Protein AF-A0A4S8KK61-F1 (afdb_monomer_lite)

Sequence (162 aa):
MPPGENPAPSATSTSASAAVPVPTEPWTPELDTALTEYLDQVKEETDCESNKFKAKVFTACGKVLVSKGFPDLKNKLLRERWQKICKNRAAEEATARADWSAQAEAFLIEALVAAKGKALWSDNNFKSKAYTDAAKFLKSKGHRCTSKQAKARWVRVSLLLI

Structure (mmCIF, N/CA/C/O backbone):
data_AF-A0A4S8KK61-F1
#
_entry.id   AF-A0A4S8KK61-F1
#
loop_
_atom_site.group_PDB
_atom_site.id
_atom_site.type_symbol
_atom_site.label_atom_id
_atom_site.label_alt_id
_atom_site.label_comp_id
_atom_site.label_asym_id
_atom_site.label_entity_id
_atom_site.label_seq_id
_atom_site.pdbx_PDB_ins_code
_atom_site.Cartn_x
_atom_site.Cartn_y
_atom_site.Cartn_z
_atom_site.occupancy
_atom_site.B_iso_or_equiv
_atom_site.auth_seq_id
_atom_site.auth_comp_id
_atom_site.auth_asym_id
_atom_site.auth_atom_id
_atom_site.pdbx_PDB_model_num
ATOM 1 N N . MET A 1 1 ? -40.581 -59.151 57.051 1.00 42.19 1 MET A N 1
ATOM 2 C CA . MET A 1 1 ? -39.420 -58.527 57.714 1.00 42.19 1 MET A CA 1
ATOM 3 C C . MET A 1 1 ? -38.637 -57.732 56.672 1.00 42.19 1 MET A C 1
ATOM 5 O O . MET A 1 1 ? -38.270 -58.332 55.669 1.00 42.19 1 MET A O 1
ATOM 9 N N . PRO A 1 2 ? -38.472 -56.409 56.849 1.00 50.44 2 PRO A N 1
ATOM 10 C CA . PRO A 1 2 ? -37.435 -55.579 56.210 1.00 50.44 2 PRO A CA 1
ATOM 11 C C . PRO A 1 2 ? -36.133 -55.661 57.055 1.00 50.44 2 PRO A C 1
ATOM 13 O O . PRO A 1 2 ? -36.118 -56.448 58.004 1.00 50.44 2 PRO A O 1
ATOM 16 N N . PRO A 1 3 ? -35.126 -54.777 56.899 1.00 54.66 3 PRO A N 1
ATOM 17 C CA . PRO A 1 3 ? -34.408 -54.295 55.714 1.00 54.66 3 PRO A CA 1
ATOM 18 C C . PRO A 1 3 ? -32.903 -54.680 55.773 1.00 54.66 3 PRO A C 1
ATOM 20 O O . PRO A 1 3 ? -32.398 -55.118 56.803 1.00 54.66 3 PRO A O 1
ATOM 23 N N . GLY A 1 4 ? -32.168 -54.477 54.678 1.00 44.97 4 GLY A N 1
ATOM 24 C CA . GLY A 1 4 ? -30.700 -54.484 54.662 1.00 44.97 4 GLY A CA 1
ATOM 25 C C . GLY A 1 4 ? -30.191 -53.256 53.912 1.00 44.97 4 GLY A C 1
ATOM 26 O O . GLY A 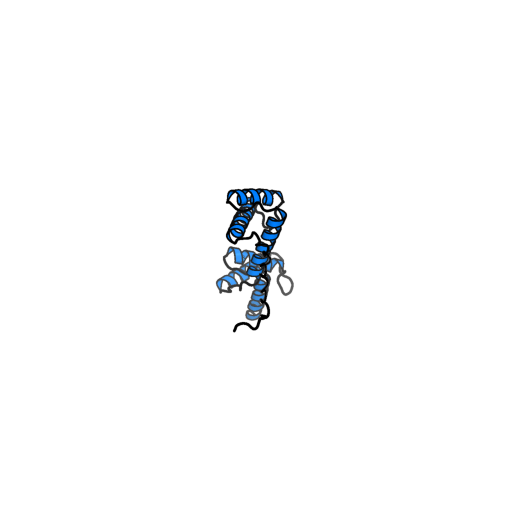1 4 ? -30.333 -53.172 52.696 1.00 44.97 4 GLY A O 1
ATOM 27 N N . GLU A 1 5 ? -29.685 -52.288 54.671 1.00 42.16 5 GLU A N 1
ATOM 28 C CA . GLU A 1 5 ? -29.137 -50.988 54.269 1.00 42.16 5 GLU A CA 1
ATOM 29 C C . GLU A 1 5 ? -27.860 -51.068 53.399 1.00 42.16 5 GLU A C 1
ATOM 31 O O . GLU A 1 5 ? -26.952 -51.812 53.745 1.00 42.16 5 GLU A O 1
ATOM 36 N N . ASN A 1 6 ? -27.828 -50.244 52.329 1.00 47.62 6 ASN A N 1
ATOM 37 C CA . ASN A 1 6 ? -26.791 -49.289 51.840 1.00 47.62 6 ASN A CA 1
ATOM 38 C C . ASN A 1 6 ? -25.274 -49.657 51.781 1.00 47.62 6 ASN A C 1
ATOM 40 O O . ASN A 1 6 ? -24.835 -50.538 52.508 1.00 47.62 6 ASN A O 1
ATOM 44 N N . PRO A 1 7 ? -24.408 -48.932 51.010 1.00 53.31 7 PRO A N 1
ATOM 45 C CA . PRO A 1 7 ? -24.622 -47.654 50.303 1.00 53.31 7 PRO A CA 1
ATOM 46 C C . PRO A 1 7 ? -24.130 -47.579 48.830 1.00 53.31 7 PRO A C 1
ATOM 48 O O . PRO A 1 7 ? -23.445 -48.448 48.297 1.00 53.31 7 PRO A O 1
ATOM 51 N N . ALA A 1 8 ? -24.486 -46.457 48.198 1.00 59.06 8 ALA A N 1
ATOM 52 C CA . ALA A 1 8 ? -24.070 -45.972 46.881 1.00 59.06 8 ALA A CA 1
ATOM 53 C C . ALA A 1 8 ? -22.550 -45.766 46.705 1.00 59.06 8 ALA A C 1
ATOM 55 O O . ALA A 1 8 ? -21.857 -45.456 47.674 1.00 59.06 8 ALA A O 1
ATOM 56 N N . PRO A 1 9 ? -22.064 -45.713 45.451 1.00 49.84 9 PRO A N 1
ATOM 57 C CA . PRO A 1 9 ? -20.932 -44.872 45.104 1.00 49.84 9 PRO A CA 1
ATOM 58 C C . PRO A 1 9 ? -21.377 -43.656 44.280 1.00 49.84 9 PRO A C 1
ATOM 60 O O . PRO A 1 9 ? -21.744 -43.741 43.112 1.00 49.84 9 PRO A O 1
ATOM 63 N N . SER A 1 10 ? -21.316 -42.519 44.967 1.00 46.44 10 SER A N 1
ATOM 64 C CA . SER A 1 10 ? -20.641 -41.292 44.548 1.00 46.44 10 SER A CA 1
ATOM 65 C C . SER A 1 10 ? -20.916 -40.733 43.152 1.00 46.44 10 SER A C 1
ATOM 67 O O . SER A 1 10 ? -20.356 -41.146 42.138 1.00 46.44 10 SER A O 1
ATOM 69 N N . ALA A 1 11 ? -21.687 -39.644 43.183 1.00 46.66 11 ALA A N 1
ATOM 70 C CA . ALA A 1 11 ? -21.711 -38.583 42.195 1.00 46.66 11 ALA A CA 1
ATOM 71 C C . ALA A 1 11 ? -20.303 -38.271 41.662 1.00 46.66 11 ALA A C 1
ATOM 73 O O . ALA A 1 11 ? -19.425 -37.810 42.393 1.00 46.66 11 ALA A O 1
ATOM 74 N N . THR A 1 12 ? -20.106 -38.479 40.362 1.00 41.47 12 THR A N 1
ATOM 75 C CA . THR A 1 12 ? -19.014 -37.824 39.649 1.00 41.47 12 THR A CA 1
ATOM 76 C C . THR A 1 12 ? -19.455 -36.387 39.418 1.00 41.47 12 THR A C 1
ATOM 78 O O . THR A 1 12 ? -20.231 -36.094 38.512 1.00 41.47 12 THR A O 1
ATOM 81 N N . SER A 1 13 ? -18.993 -35.494 40.289 1.00 46.59 13 SER A N 1
ATOM 82 C CA . SER A 1 13 ? -19.021 -34.056 40.063 1.00 46.59 13 SER A CA 1
ATOM 83 C C . SER A 1 13 ? -18.178 -33.752 38.826 1.00 46.59 13 SER A C 1
ATOM 85 O O . SER A 1 13 ? -16.969 -33.541 38.919 1.00 46.59 13 SER A O 1
ATOM 87 N N . THR A 1 14 ? -18.798 -33.744 37.645 1.00 42.59 14 THR A N 1
ATOM 88 C CA . THR A 1 14 ? -18.208 -33.088 36.480 1.00 42.59 14 THR A CA 1
ATOM 89 C C . THR A 1 14 ? -18.219 -31.600 36.775 1.00 42.59 14 THR A C 1
ATOM 91 O O . THR A 1 14 ? -19.234 -30.916 36.658 1.00 42.59 14 THR A O 1
ATOM 94 N N . SER A 1 15 ? -17.064 -31.145 37.251 1.00 43.19 15 SER A N 1
ATOM 95 C CA . SER A 1 15 ? -16.716 -29.753 37.454 1.00 43.19 15 SER A CA 1
ATOM 96 C C . SER A 1 15 ? -17.167 -28.946 36.240 1.00 43.19 15 SER A C 1
ATOM 98 O O . SER A 1 15 ? -16.755 -29.227 35.111 1.00 43.19 15 SER A O 1
ATOM 100 N N . ALA A 1 16 ? -18.048 -27.975 36.476 1.00 47.31 16 ALA A N 1
ATOM 101 C CA . ALA A 1 16 ? -18.378 -26.955 35.505 1.00 47.31 16 ALA A CA 1
ATOM 102 C C . ALA A 1 16 ? -17.061 -26.286 35.108 1.00 47.31 16 ALA A C 1
ATOM 104 O O . ALA A 1 16 ? -16.476 -25.526 35.879 1.00 47.31 16 ALA A O 1
ATOM 105 N N . SER A 1 17 ? -16.567 -26.622 33.916 1.00 44.22 17 SER A N 1
ATOM 106 C CA . SER A 1 17 ? -15.479 -25.897 33.289 1.00 44.22 17 SER A CA 1
ATOM 107 C C . SER A 1 17 ? -16.017 -24.498 33.043 1.00 44.22 17 SER A C 1
ATOM 109 O O . SER A 1 17 ? -16.706 -24.259 32.052 1.00 44.22 17 SER A O 1
ATOM 111 N N . ALA A 1 18 ? -15.763 -23.594 33.989 1.00 44.94 18 ALA A N 1
ATOM 112 C CA . ALA A 1 18 ? -15.895 -22.173 33.771 1.00 44.94 18 ALA A CA 1
ATOM 113 C C . ALA A 1 18 ? -15.087 -21.889 32.509 1.00 44.94 18 ALA A C 1
ATOM 115 O O . ALA A 1 18 ? -13.857 -21.968 32.517 1.00 44.94 18 ALA A O 1
ATOM 116 N N . ALA A 1 19 ? -15.791 -21.677 31.397 1.00 47.91 19 ALA A N 1
ATOM 117 C CA . ALA A 1 19 ? -15.189 -21.145 30.200 1.00 47.91 19 ALA A CA 1
ATOM 118 C C . ALA A 1 19 ? -14.487 -19.873 30.660 1.00 47.91 19 ALA A C 1
ATOM 120 O O . ALA A 1 19 ? -15.139 -18.918 31.086 1.00 47.91 19 ALA A O 1
ATOM 121 N N . VAL A 1 20 ? -13.155 -19.914 30.678 1.00 47.47 20 VAL A N 1
ATOM 122 C CA . VAL A 1 20 ? -12.338 -18.721 30.833 1.00 47.47 20 VAL A CA 1
ATOM 123 C C . VAL A 1 20 ? -12.938 -17.720 29.852 1.00 47.47 20 VAL A C 1
ATOM 125 O O . VAL A 1 20 ? -13.032 -18.066 28.669 1.00 47.47 20 VAL A O 1
ATOM 128 N N . PRO A 1 21 ? -13.416 -16.543 30.291 1.00 46.41 21 PRO A N 1
ATOM 129 C CA . PRO A 1 21 ? -13.813 -15.528 29.343 1.00 46.41 21 PRO A CA 1
ATOM 130 C C . PRO A 1 21 ? -12.542 -15.193 28.574 1.00 46.41 21 PRO A C 1
ATOM 132 O O . PRO A 1 21 ? -11.640 -14.529 29.085 1.00 46.41 21 PRO A O 1
ATOM 135 N N . VAL A 1 22 ? -12.436 -15.736 27.359 1.00 47.81 22 VAL A N 1
ATOM 136 C CA . VAL A 1 22 ? -11.520 -15.225 26.350 1.00 47.81 22 VAL A CA 1
ATOM 137 C C . VAL A 1 22 ? -11.762 -13.722 26.377 1.00 47.81 22 VAL A C 1
ATOM 139 O O . VAL A 1 22 ? -12.926 -13.326 26.278 1.00 47.81 22 VAL A O 1
ATOM 142 N N . PRO A 1 23 ? -10.741 -12.878 26.596 1.00 45.41 23 PRO A N 1
ATOM 143 C CA . PRO A 1 23 ? -10.920 -11.449 26.462 1.00 45.41 23 PRO A CA 1
ATOM 144 C C . PRO A 1 23 ? -11.387 -11.242 25.029 1.00 45.41 23 PRO A C 1
ATOM 146 O O . PRO A 1 23 ? -10.595 -11.380 24.097 1.00 45.41 23 PRO A O 1
ATOM 149 N N . THR A 1 24 ? -12.691 -11.043 24.849 1.00 55.25 24 THR A N 1
ATOM 150 C CA . THR A 1 24 ? -13.291 -10.773 23.555 1.00 55.25 24 THR A CA 1
ATOM 151 C C . THR A 1 24 ? -12.651 -9.473 23.122 1.00 55.25 24 THR A C 1
ATOM 153 O O . THR A 1 24 ? -12.971 -8.409 23.652 1.00 55.25 24 THR A O 1
ATOM 156 N N . GLU A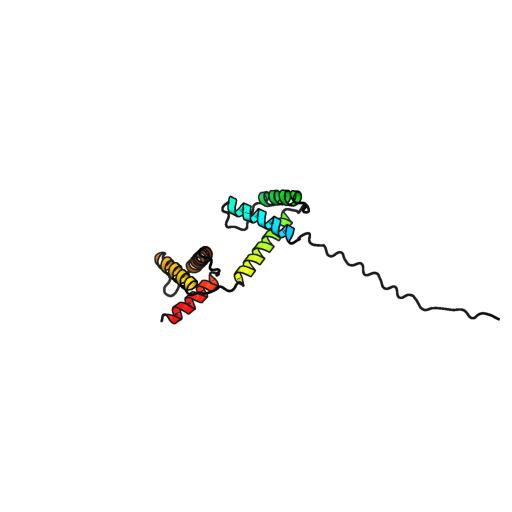 1 25 ? -11.629 -9.572 22.271 1.00 65.56 25 GLU A N 1
ATOM 157 C CA . GLU A 1 25 ? -10.984 -8.409 21.692 1.00 65.56 25 GLU A CA 1
ATOM 158 C C . GLU A 1 25 ? -12.115 -7.515 21.157 1.00 65.56 25 GLU A C 1
ATOM 160 O O . GLU A 1 25 ? -12.938 -8.007 20.384 1.00 65.56 25 GLU A O 1
ATOM 165 N N . PRO A 1 26 ? -12.202 -6.227 21.544 1.00 74.44 26 PRO A N 1
ATOM 166 C CA . PRO A 1 26 ? -13.310 -5.344 21.155 1.00 74.44 26 PRO A CA 1
ATOM 167 C C . PRO A 1 26 ? -13.315 -5.025 19.648 1.00 74.44 26 PRO A C 1
ATOM 169 O O . PRO A 1 26 ? -14.033 -4.137 19.202 1.00 74.44 26 PRO A O 1
ATOM 172 N N . TRP A 1 27 ? -12.474 -5.712 18.873 1.00 83.25 27 TRP A N 1
ATOM 173 C CA . TRP A 1 27 ? -12.220 -5.511 17.460 1.00 83.25 27 TRP A CA 1
ATOM 174 C C . TRP A 1 27 ? -13.207 -6.314 16.628 1.00 83.25 27 TRP A C 1
ATOM 176 O O . TRP A 1 27 ? -12.977 -7.482 16.316 1.00 83.25 27 TRP A O 1
ATOM 186 N N . THR A 1 28 ? -14.298 -5.660 16.252 1.00 87.06 28 THR A N 1
ATOM 187 C CA . THR A 1 28 ? -15.211 -6.169 15.230 1.00 87.06 28 THR A CA 1
ATOM 188 C C . THR A 1 28 ? -14.752 -5.700 13.841 1.00 87.06 28 THR A C 1
ATOM 190 O O . THR A 1 28 ? -14.044 -4.690 13.736 1.00 87.06 28 THR A O 1
ATOM 193 N N . PRO A 1 29 ? -15.119 -6.403 12.755 1.00 86.81 29 PRO A N 1
ATOM 194 C CA . PRO A 1 29 ? -14.811 -5.946 11.402 1.00 86.81 29 PRO A CA 1
ATOM 195 C C . PRO A 1 29 ? -15.413 -4.564 11.103 1.00 86.81 29 PRO A C 1
ATOM 197 O O . PRO A 1 29 ? -14.793 -3.772 10.402 1.00 86.81 29 PRO A O 1
ATOM 200 N N . GLU A 1 30 ? -16.567 -4.223 11.678 1.00 88.94 30 GLU A N 1
ATOM 201 C CA . GLU A 1 30 ? -17.189 -2.901 11.539 1.00 88.94 30 GLU A CA 1
ATOM 202 C C . GLU A 1 30 ? -16.343 -1.807 12.199 1.00 88.94 30 GLU A C 1
ATOM 204 O O . GLU A 1 30 ? -16.188 -0.721 11.638 1.00 88.94 30 GLU A O 1
ATOM 209 N N . LEU A 1 31 ? -15.759 -2.096 13.365 1.00 89.75 31 LEU A N 1
ATOM 210 C CA . LEU A 1 31 ? -14.848 -1.181 14.045 1.00 89.75 31 LEU A CA 1
ATOM 211 C C . LEU A 1 31 ? -13.548 -0.996 13.255 1.00 89.75 31 LEU A C 1
ATOM 213 O O . LEU A 1 31 ? -13.068 0.130 13.128 1.00 89.75 31 LEU A O 1
ATOM 217 N N . ASP A 1 32 ? -12.984 -2.074 12.708 1.00 91.19 32 ASP A N 1
ATOM 218 C CA . ASP A 1 32 ? -11.800 -1.994 11.848 1.00 91.19 32 ASP A CA 1
ATOM 219 C C . ASP A 1 32 ? -12.082 -1.174 10.586 1.00 91.19 32 ASP A C 1
ATOM 221 O O . ASP A 1 32 ? -11.259 -0.336 10.207 1.00 91.19 32 ASP A O 1
ATOM 225 N N . THR A 1 33 ? -13.247 -1.367 9.964 1.00 91.56 33 THR A N 1
ATOM 226 C CA . THR A 1 33 ? -13.706 -0.567 8.823 1.00 91.56 33 THR A CA 1
ATOM 227 C C . THR A 1 33 ? -13.823 0.901 9.212 1.00 91.56 33 THR A C 1
ATOM 229 O O . THR A 1 33 ? -13.185 1.738 8.583 1.00 91.56 33 THR A O 1
ATOM 232 N N . ALA A 1 34 ? -14.527 1.226 10.298 1.00 92.25 34 ALA A N 1
ATOM 233 C CA . ALA A 1 34 ? -14.711 2.608 10.737 1.00 92.25 34 ALA A CA 1
ATOM 234 C C . ALA A 1 34 ? -13.389 3.296 11.131 1.00 92.25 34 ALA A C 1
ATOM 236 O O . ALA A 1 34 ? -13.186 4.473 10.825 1.00 92.25 34 ALA A O 1
ATOM 237 N N . LEU A 1 35 ? -12.480 2.567 11.791 1.00 92.06 35 LEU A N 1
ATOM 238 C CA . LEU A 1 35 ? -11.125 3.029 12.105 1.00 92.06 35 LEU A CA 1
ATOM 239 C C . LEU A 1 35 ? -10.354 3.333 10.821 1.00 92.06 35 LEU A C 1
ATOM 241 O O . LEU A 1 35 ? -9.668 4.352 10.728 1.00 92.06 35 LEU A O 1
ATOM 245 N N . THR A 1 36 ? -10.460 2.440 9.842 1.00 91.94 36 THR A N 1
ATOM 246 C CA . THR A 1 36 ? -9.714 2.557 8.598 1.00 91.94 36 THR A CA 1
ATOM 247 C C . THR A 1 36 ? -10.245 3.675 7.715 1.00 91.94 36 THR A C 1
ATOM 249 O O . THR A 1 36 ? -9.447 4.485 7.266 1.00 91.94 36 THR A O 1
ATOM 252 N N . GLU A 1 37 ? -11.559 3.775 7.521 1.00 92.56 37 GLU A N 1
ATOM 253 C CA . GLU A 1 37 ? -12.197 4.853 6.756 1.00 92.56 37 GLU A CA 1
ATOM 254 C C . GLU A 1 37 ? -11.762 6.227 7.262 1.00 92.56 37 GLU A C 1
ATOM 256 O O . GLU A 1 37 ? -11.324 7.069 6.483 1.00 92.56 37 GLU A O 1
ATOM 261 N N . TYR A 1 38 ? -11.812 6.434 8.582 1.00 91.88 38 TYR A N 1
ATOM 262 C CA . TYR A 1 38 ? -11.408 7.703 9.174 1.00 91.88 38 TYR A CA 1
ATOM 263 C C . TYR A 1 38 ? -9.922 7.995 8.937 1.00 91.88 38 TYR A C 1
ATOM 265 O O . TYR A 1 38 ? -9.549 9.108 8.576 1.00 91.88 38 TYR A O 1
ATOM 273 N N . LEU A 1 39 ? -9.049 7.009 9.156 1.00 90.94 39 LEU A N 1
ATOM 274 C CA . LEU A 1 39 ? -7.609 7.215 9.013 1.00 90.94 39 LEU A CA 1
ATOM 275 C C . LEU A 1 39 ? -7.177 7.348 7.550 1.00 90.94 39 LEU A C 1
ATOM 277 O O . LEU A 1 39 ? -6.284 8.146 7.279 1.00 90.94 39 LEU A O 1
ATOM 281 N N . ASP A 1 40 ? -7.805 6.631 6.619 1.00 88.12 40 ASP A N 1
ATOM 282 C CA . ASP A 1 40 ? -7.566 6.778 5.182 1.00 88.12 40 ASP A CA 1
ATOM 283 C C . ASP A 1 40 ? -8.038 8.168 4.704 1.00 88.12 40 ASP A C 1
ATOM 285 O O . ASP A 1 40 ? -7.259 8.864 4.053 1.00 88.12 40 ASP A O 1
ATOM 289 N N . GLN A 1 41 ? -9.207 8.652 5.152 1.00 88.12 41 GLN A N 1
ATOM 290 C CA . GLN A 1 41 ? -9.669 10.022 4.877 1.00 88.12 41 GLN A CA 1
ATOM 291 C C . GLN A 1 41 ? -8.677 11.080 5.391 1.00 88.12 41 GLN A C 1
ATOM 293 O O . GLN A 1 41 ? -8.303 12.001 4.667 1.00 88.12 41 GLN A O 1
ATOM 298 N N . VAL A 1 42 ? -8.180 10.933 6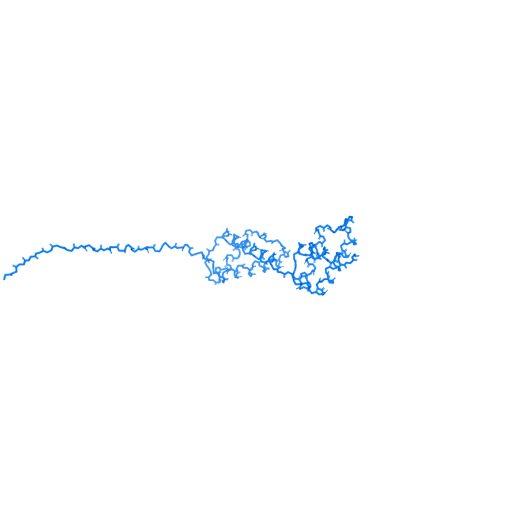.625 1.00 88.31 42 VAL A N 1
ATOM 299 C CA . VAL A 1 42 ? -7.181 11.864 7.177 1.00 88.31 42 VAL A CA 1
ATOM 300 C C . VAL A 1 42 ? -5.883 11.846 6.358 1.00 88.31 42 VAL A C 1
ATOM 302 O O . VAL A 1 42 ? -5.221 12.880 6.254 1.00 88.31 42 VAL A O 1
ATOM 305 N N . LYS A 1 43 ? -5.481 10.709 5.768 1.00 85.94 43 LYS A N 1
ATOM 306 C CA . LYS A 1 43 ? -4.291 10.662 4.892 1.00 85.94 43 LYS A CA 1
ATOM 307 C C . LYS A 1 43 ? -4.501 11.448 3.616 1.00 85.94 43 LYS A C 1
ATOM 309 O O . LYS A 1 43 ? -3.574 12.149 3.222 1.00 85.94 43 LYS A O 1
ATOM 314 N N . GLU A 1 44 ? -5.678 11.338 3.010 1.00 83.44 44 GLU A N 1
ATOM 315 C CA . GLU A 1 44 ? -6.025 12.088 1.803 1.00 83.44 44 GLU A CA 1
ATOM 316 C C . GLU A 1 44 ? -6.065 13.596 2.081 1.00 83.44 44 GLU A C 1
ATOM 318 O O . GLU A 1 44 ? -5.438 14.366 1.360 1.00 83.44 44 GLU A O 1
ATOM 323 N N . GLU A 1 45 ? -6.694 14.022 3.180 1.00 85.56 45 GLU A N 1
ATOM 324 C CA . GLU A 1 45 ? -6.784 15.442 3.558 1.00 85.56 45 GLU A CA 1
ATOM 325 C C . GLU A 1 45 ? -5.426 16.069 3.913 1.00 85.56 45 GLU A C 1
ATOM 327 O O . GLU A 1 45 ? -5.230 17.274 3.760 1.00 85.56 45 GLU A O 1
ATOM 332 N N . THR A 1 46 ? -4.483 15.267 4.416 1.00 79.94 46 THR A N 1
ATOM 333 C CA . THR A 1 46 ? -3.166 15.753 4.860 1.00 79.94 46 THR A CA 1
ATOM 334 C C . THR A 1 46 ? -2.035 15.485 3.871 1.00 79.94 46 THR A C 1
ATOM 336 O O . THR A 1 46 ? -0.883 15.772 4.203 1.00 79.94 46 THR A O 1
ATOM 339 N N . ASP A 1 47 ? -2.344 14.921 2.697 1.00 74.31 47 ASP A N 1
ATOM 340 C CA . ASP A 1 47 ? -1.371 14.434 1.706 1.00 74.31 47 ASP A CA 1
ATOM 341 C C . ASP A 1 47 ? -0.244 13.599 2.355 1.00 74.31 47 ASP A C 1
ATOM 343 O O . ASP A 1 47 ? 0.946 13.692 2.041 1.00 74.31 47 ASP A O 1
ATOM 347 N N . CYS A 1 48 ? -0.604 12.803 3.370 1.00 73.81 48 CYS A N 1
ATOM 348 C CA . CYS A 1 48 ? 0.367 12.065 4.164 1.00 73.81 48 CYS A CA 1
ATOM 349 C C . CYS A 1 48 ? 0.531 10.645 3.621 1.00 73.81 48 CYS A C 1
ATOM 351 O O . CYS A 1 48 ? -0.246 9.740 3.931 1.00 73.81 48 CYS A O 1
ATOM 353 N N . GLU A 1 49 ? 1.623 10.397 2.894 1.00 68.31 49 GLU A N 1
ATOM 354 C CA . GLU A 1 49 ? 1.958 9.042 2.429 1.00 68.31 49 GLU A CA 1
ATOM 355 C C . GLU A 1 49 ? 2.300 8.075 3.589 1.00 68.31 49 GLU A C 1
ATOM 357 O O . GLU A 1 49 ? 2.303 6.851 3.420 1.00 68.31 49 GLU A O 1
ATOM 362 N N . SER A 1 50 ? 2.585 8.587 4.795 1.00 72.50 50 SER A N 1
ATOM 363 C CA . SER A 1 50 ? 3.051 7.774 5.923 1.00 72.50 50 SER A CA 1
ATOM 364 C C . SER A 1 50 ? 1.906 7.206 6.771 1.00 72.50 50 SER A C 1
ATOM 366 O O . SER A 1 50 ? 0.951 7.895 7.107 1.00 72.50 50 SER A O 1
ATOM 368 N N . ASN A 1 51 ? 2.051 5.964 7.246 1.00 77.50 51 ASN A N 1
ATOM 369 C CA . ASN A 1 51 ? 1.124 5.360 8.221 1.00 77.50 51 ASN A CA 1
ATOM 370 C C . ASN A 1 51 ? 1.377 5.838 9.671 1.00 77.50 51 ASN A C 1
ATOM 372 O O . ASN A 1 51 ? 0.982 5.166 10.628 1.00 77.50 51 ASN A O 1
ATOM 376 N N . LYS A 1 52 ? 2.096 6.954 9.859 1.00 80.88 52 LYS A N 1
ATOM 377 C CA . LYS A 1 52 ? 2.507 7.474 11.169 1.00 80.88 52 LYS A CA 1
ATOM 378 C C . LYS A 1 52 ? 1.686 8.709 11.533 1.00 80.88 52 LYS A C 1
ATOM 380 O O . LYS A 1 52 ? 2.092 9.836 11.270 1.00 80.88 52 LYS A O 1
ATOM 385 N N . PHE A 1 53 ? 0.564 8.502 12.214 1.00 85.38 53 PHE A N 1
ATOM 386 C CA . PHE A 1 53 ? -0.248 9.612 12.710 1.00 85.38 53 PHE A CA 1
ATOM 387 C C . PHE A 1 53 ? 0.181 10.106 14.093 1.00 85.38 53 PHE A C 1
ATOM 389 O O . PHE A 1 53 ? 0.637 9.344 14.954 1.00 85.38 53 PHE A O 1
ATOM 396 N N . LYS A 1 54 ? -0.030 11.404 14.329 1.00 85.44 54 LYS A N 1
ATOM 397 C CA . LYS A 1 54 ? 0.135 12.030 15.647 1.00 85.44 54 LYS A CA 1
ATOM 398 C C . LYS A 1 54 ? -0.964 11.554 16.603 1.00 85.44 54 LYS A C 1
ATOM 400 O O . LYS A 1 54 ? -2.067 11.222 16.184 1.00 85.44 54 LYS A O 1
ATOM 405 N N . ALA A 1 55 ? -0.694 11.595 17.910 1.00 86.50 55 ALA A N 1
ATOM 406 C CA . ALA A 1 55 ? -1.659 11.182 18.938 1.00 86.50 55 ALA A CA 1
ATOM 407 C C . ALA A 1 55 ? -3.017 11.907 18.834 1.00 86.50 55 ALA A C 1
ATOM 409 O O . ALA A 1 55 ? -4.047 11.282 19.052 1.00 86.50 55 ALA A O 1
ATOM 410 N N . LYS A 1 56 ? -3.022 13.187 18.428 1.00 89.06 56 LYS A N 1
ATOM 411 C CA . LYS A 1 56 ? -4.248 13.981 18.233 1.00 89.06 56 LYS A CA 1
ATOM 412 C C . LYS A 1 56 ? -5.220 13.361 17.218 1.00 89.06 56 LYS A C 1
ATOM 414 O O . LYS A 1 56 ? -6.422 13.447 17.431 1.00 89.06 56 LYS A O 1
ATOM 419 N N . VAL A 1 57 ? -4.706 12.712 16.168 1.00 90.88 57 VAL A N 1
ATOM 420 C CA . VAL A 1 57 ? -5.529 12.040 15.146 1.00 90.88 57 VAL A CA 1
ATOM 421 C C . VAL A 1 57 ? -6.262 10.847 15.756 1.00 90.88 57 VAL A C 1
ATOM 423 O O . VAL A 1 57 ? -7.460 10.699 15.561 1.00 90.88 57 VAL A O 1
ATOM 426 N N . PHE A 1 58 ? -5.572 10.041 16.569 1.00 90.50 58 PHE A N 1
ATOM 427 C CA . PHE A 1 58 ? -6.199 8.912 17.263 1.00 90.50 58 PHE A CA 1
ATOM 428 C C . PHE A 1 58 ? -7.218 9.369 18.312 1.00 90.50 58 PHE A C 1
ATOM 430 O O . PHE A 1 58 ? -8.269 8.749 18.426 1.00 90.50 58 PHE A O 1
ATOM 437 N N . THR A 1 59 ? -6.971 10.491 19.000 1.00 91.31 59 THR A N 1
ATOM 438 C CA . THR A 1 59 ? -7.965 11.078 19.913 1.00 91.31 59 THR A CA 1
ATOM 439 C C . THR A 1 59 ? -9.231 11.503 19.164 1.00 91.31 59 THR A C 1
ATOM 441 O O . THR A 1 59 ? -10.334 11.291 19.660 1.00 91.31 59 THR A O 1
ATOM 444 N N . ALA A 1 60 ? -9.093 12.113 17.983 1.00 91.94 60 ALA A N 1
ATOM 445 C CA . ALA A 1 60 ? -10.236 12.500 17.159 1.00 91.94 60 ALA A CA 1
ATOM 446 C C . ALA A 1 60 ? -10.979 11.270 16.612 1.00 91.94 60 ALA A C 1
ATOM 448 O O . ALA A 1 60 ? -12.201 11.201 16.717 1.00 91.94 60 ALA A O 1
ATOM 449 N N . CYS A 1 61 ? -10.238 10.264 16.141 1.00 91.75 61 CYS A N 1
ATOM 450 C CA . CYS A 1 61 ? -10.784 8.983 15.701 1.00 91.75 61 CYS A CA 1
ATOM 451 C C . CYS A 1 61 ? -11.599 8.301 16.810 1.00 91.75 61 CYS A C 1
ATOM 453 O O . CYS A 1 61 ? -12.745 7.932 16.577 1.00 91.75 61 CYS A O 1
ATOM 455 N N . GLY A 1 62 ? -11.068 8.218 18.036 1.00 91.19 62 GLY A N 1
ATOM 456 C CA . GLY A 1 62 ? -11.780 7.639 19.180 1.00 91.19 62 GLY A CA 1
ATOM 457 C C . GLY A 1 62 ? -13.132 8.310 19.440 1.00 91.19 62 GLY A C 1
ATOM 458 O O . GLY A 1 62 ? -14.135 7.623 19.605 1.00 91.19 62 GLY A O 1
ATOM 459 N N . LYS A 1 63 ? -13.202 9.647 19.368 1.00 92.88 63 LYS A N 1
ATOM 460 C CA . LYS A 1 63 ? -14.470 10.386 19.516 1.00 92.88 63 LYS A CA 1
ATOM 461 C C . LYS A 1 63 ? -15.483 10.049 18.420 1.00 92.88 63 LYS A C 1
ATOM 463 O O . LYS A 1 63 ? -16.672 9.915 18.707 1.00 92.88 63 LYS A O 1
ATOM 468 N N . VAL A 1 64 ? -15.025 9.914 17.174 1.00 92.06 64 VAL A N 1
ATOM 469 C CA . VAL A 1 64 ? -15.882 9.526 16.043 1.00 92.06 64 VAL A CA 1
ATOM 470 C C . VAL A 1 64 ? -16.395 8.100 16.223 1.00 92.06 64 VAL A C 1
ATOM 472 O O . VAL A 1 64 ? -17.583 7.858 16.035 1.00 92.06 64 VAL A O 1
ATOM 475 N N . LEU A 1 65 ? -15.533 7.171 16.640 1.00 91.69 65 LEU A N 1
ATOM 476 C CA . LEU A 1 65 ? -15.913 5.782 16.897 1.00 91.69 65 LEU A CA 1
ATOM 477 C C . LEU A 1 65 ? -16.964 5.683 18.012 1.00 91.69 65 LEU A C 1
ATOM 479 O O . LEU A 1 65 ? -17.993 5.042 17.815 1.00 91.69 65 LEU A O 1
ATOM 483 N N . VAL A 1 66 ? -16.776 6.396 19.125 1.00 92.00 66 VAL A N 1
ATOM 484 C CA . VAL A 1 66 ? -17.774 6.465 20.208 1.00 92.00 66 VAL A CA 1
ATOM 485 C C . VAL A 1 66 ? -19.101 7.047 19.714 1.00 92.00 66 VAL A C 1
ATOM 487 O O . VAL A 1 66 ? -20.162 6.515 20.027 1.00 92.00 66 VAL A O 1
ATOM 490 N N . SER A 1 67 ? -19.059 8.083 18.871 1.00 90.69 67 SER A N 1
ATOM 491 C CA . SER A 1 67 ? -20.269 8.682 18.280 1.00 90.69 67 SER A CA 1
ATOM 492 C C . SER A 1 67 ? -21.013 7.721 17.341 1.00 90.69 67 SER A C 1
ATOM 494 O O . SER A 1 67 ? -22.221 7.846 17.171 1.00 90.69 67 SER A O 1
ATOM 496 N N . LYS A 1 68 ? -20.308 6.747 16.751 1.00 89.12 68 LYS A N 1
ATOM 497 C CA . LYS A 1 68 ? -20.873 5.661 15.934 1.00 89.12 68 LYS A CA 1
ATOM 498 C C . LYS A 1 68 ? -21.376 4.467 16.771 1.00 89.12 68 LYS A C 1
ATOM 500 O O . LYS A 1 68 ? -21.838 3.490 16.194 1.00 89.12 68 LYS A O 1
ATOM 505 N N . GLY A 1 69 ? -21.297 4.531 18.104 1.00 88.25 69 GLY A N 1
ATOM 50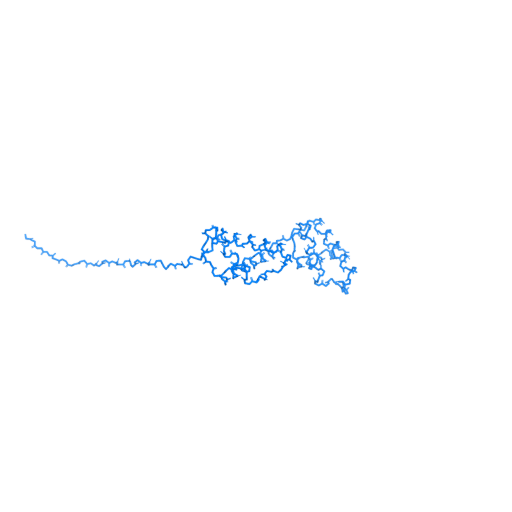6 C CA . GLY A 1 69 ? -21.754 3.471 19.011 1.00 88.25 69 GLY A CA 1
ATOM 507 C C . GLY A 1 69 ? -20.695 2.422 19.368 1.00 88.25 69 GLY A C 1
ATOM 508 O O . GLY A 1 69 ? -21.028 1.411 19.984 1.00 88.25 69 GLY A O 1
ATOM 509 N N . PHE A 1 70 ? -19.427 2.642 19.008 1.00 89.25 70 PHE A N 1
ATOM 510 C CA . PHE A 1 70 ? -18.325 1.757 19.393 1.00 89.25 70 PHE A CA 1
ATOM 511 C C . PHE A 1 70 ? -17.812 2.064 20.812 1.00 89.25 70 PHE A C 1
ATOM 513 O O . PHE A 1 70 ? -17.982 3.183 21.304 1.00 89.25 70 PHE A O 1
ATOM 520 N N . PRO A 1 71 ? -17.164 1.097 21.489 1.00 85.88 71 PRO A N 1
ATOM 521 C CA . PRO A 1 71 ? -16.586 1.327 22.810 1.00 85.88 71 PRO A CA 1
ATOM 522 C C . PRO A 1 71 ? -15.508 2.420 22.790 1.00 85.88 71 PRO A C 1
ATOM 524 O O . PRO A 1 71 ? -14.789 2.589 21.802 1.00 85.88 71 PRO A O 1
ATOM 527 N N . ASP A 1 72 ? -15.352 3.125 23.914 1.00 88.31 72 ASP A N 1
ATOM 528 C CA . ASP A 1 72 ? -14.248 4.067 24.099 1.00 88.31 72 ASP A CA 1
ATOM 529 C C . ASP A 1 72 ? -12.923 3.304 24.231 1.00 88.31 72 ASP A C 1
ATOM 531 O O . ASP A 1 72 ? -12.675 2.570 25.195 1.00 88.31 72 ASP A O 1
ATOM 535 N N . LEU A 1 73 ? -12.070 3.449 23.219 1.00 87.56 73 LEU A N 1
ATOM 536 C CA . LEU A 1 73 ? -10.807 2.734 23.105 1.00 87.56 73 LEU A CA 1
ATOM 537 C C . LEU A 1 73 ? -9.634 3.679 23.324 1.00 87.56 73 LEU A C 1
ATOM 539 O O . LEU A 1 73 ? -9.508 4.737 22.709 1.00 87.56 73 LEU A O 1
ATOM 543 N N . LYS A 1 74 ? -8.685 3.237 24.155 1.00 89.00 74 LYS A N 1
ATOM 544 C CA . LYS A 1 74 ? -7.454 3.989 24.414 1.00 89.00 74 LYS A CA 1
ATOM 545 C C . LYS A 1 74 ? -6.682 4.219 23.111 1.00 89.00 74 LYS A C 1
ATOM 547 O O . LYS A 1 74 ? -6.460 3.291 22.337 1.00 89.00 74 LYS A O 1
ATOM 552 N N . ASN A 1 75 ? -6.119 5.417 22.952 1.00 89.00 75 ASN A N 1
ATOM 553 C CA . ASN A 1 75 ? -5.274 5.791 21.807 1.00 89.00 75 ASN A CA 1
ATOM 554 C C . ASN A 1 75 ? -4.168 4.777 21.471 1.00 89.00 75 ASN A C 1
ATOM 556 O O . ASN A 1 75 ? -3.829 4.587 20.304 1.00 89.00 75 ASN A O 1
ATOM 560 N N . LYS A 1 76 ? -3.587 4.132 22.493 1.00 89.12 76 LYS A N 1
ATOM 561 C CA . LYS A 1 76 ? -2.576 3.083 22.310 1.00 89.12 76 LYS A CA 1
ATOM 562 C C . LYS A 1 76 ? -3.142 1.889 21.528 1.00 89.12 76 LYS A C 1
ATOM 564 O O . LYS A 1 76 ? -2.505 1.453 20.577 1.00 89.12 76 LYS A O 1
ATOM 569 N N . LEU A 1 77 ? -4.347 1.439 21.877 1.00 89.88 77 LEU A N 1
ATOM 570 C CA . LEU A 1 77 ? -5.032 0.316 21.235 1.00 89.88 77 LEU A CA 1
ATOM 571 C C . LEU A 1 77 ? -5.406 0.643 19.786 1.00 89.88 77 LEU A C 1
ATOM 573 O O . LEU A 1 77 ? -5.100 -0.140 18.892 1.00 89.88 77 LEU A O 1
ATOM 577 N N . LEU A 1 78 ? -5.977 1.828 19.536 1.00 91.00 78 LEU A N 1
ATOM 578 C CA . LEU A 1 78 ? -6.299 2.291 18.177 1.00 91.00 78 LEU A CA 1
ATOM 579 C C . LEU A 1 78 ? -5.052 2.338 17.283 1.00 91.00 78 LEU A C 1
ATOM 581 O O . LEU A 1 78 ? -5.077 1.889 16.138 1.00 91.00 78 LEU A O 1
ATOM 585 N N . ARG A 1 79 ? -3.930 2.833 17.820 1.00 90.62 79 ARG A N 1
ATOM 586 C CA . ARG A 1 79 ? -2.656 2.879 17.095 1.00 90.62 79 ARG A CA 1
ATOM 587 C C . ARG A 1 79 ? -2.113 1.486 16.793 1.00 90.62 79 ARG A C 1
ATOM 589 O O . ARG A 1 79 ? -1.678 1.244 15.670 1.00 90.62 79 ARG A O 1
ATOM 596 N N . GLU A 1 80 ? -2.086 0.602 17.784 1.00 90.38 80 GLU A N 1
ATOM 597 C CA . GLU A 1 80 ? -1.603 -0.772 17.616 1.00 90.38 80 GLU A CA 1
ATOM 598 C C . GLU A 1 80 ? -2.455 -1.527 16.589 1.00 90.38 80 GLU A C 1
ATOM 600 O O . GLU A 1 80 ? -1.900 -2.177 15.697 1.00 90.38 80 GLU A O 1
ATOM 605 N N . ARG A 1 81 ? -3.785 -1.362 16.637 1.00 91.50 81 ARG A N 1
ATOM 606 C CA . ARG A 1 81 ? -4.700 -1.957 15.659 1.00 91.50 81 ARG A CA 1
ATOM 607 C C . ARG A 1 81 ? -4.468 -1.415 14.256 1.00 91.50 81 ARG A C 1
ATOM 609 O O . ARG A 1 81 ? -4.280 -2.208 13.339 1.00 91.50 81 ARG A O 1
ATOM 616 N N . TRP A 1 82 ? -4.376 -0.095 14.095 1.00 90.44 82 TRP A N 1
ATOM 617 C CA . TRP A 1 82 ? -4.068 0.527 12.805 1.00 90.44 82 TRP A CA 1
ATOM 618 C C . TRP A 1 82 ? -2.757 0.002 12.209 1.00 90.44 82 TRP A C 1
ATOM 620 O O . TRP A 1 82 ? -2.702 -0.399 11.049 1.00 90.44 82 TRP A O 1
ATOM 630 N N . GLN A 1 83 ? -1.695 -0.076 13.016 1.00 89.75 83 GLN A N 1
ATOM 631 C CA . GLN A 1 83 ? -0.416 -0.620 12.559 1.00 89.75 83 GLN A CA 1
ATOM 632 C C . GLN A 1 83 ? -0.525 -2.088 12.137 1.00 89.75 83 GLN A C 1
ATOM 634 O O . GLN A 1 83 ? 0.125 -2.483 11.168 1.00 89.75 83 GLN A O 1
ATOM 639 N N . LYS A 1 84 ? -1.332 -2.891 12.839 1.00 90.19 84 LYS A N 1
ATOM 640 C CA . LYS A 1 84 ? -1.607 -4.286 12.474 1.00 90.19 84 LYS A CA 1
ATOM 641 C C . LYS A 1 84 ? -2.340 -4.366 11.131 1.00 90.19 84 LYS A C 1
ATOM 643 O O . LYS A 1 84 ? -1.880 -5.091 10.255 1.00 90.19 84 LYS A O 1
ATOM 648 N N . ILE A 1 85 ? -3.384 -3.559 10.926 1.00 89.94 85 ILE A N 1
ATOM 649 C CA . ILE A 1 85 ? -4.121 -3.470 9.653 1.00 89.94 85 ILE A CA 1
ATOM 650 C C . ILE A 1 85 ? -3.178 -3.073 8.511 1.00 89.94 85 ILE A C 1
ATOM 652 O O . ILE A 1 85 ? -3.129 -3.752 7.488 1.00 89.94 85 ILE A O 1
ATOM 656 N N . CYS A 1 86 ? -2.357 -2.032 8.689 1.00 88.44 86 CYS A N 1
ATOM 657 C CA . CYS A 1 86 ? -1.392 -1.617 7.670 1.00 88.44 86 CYS A CA 1
ATOM 658 C C . CYS A 1 86 ? -0.372 -2.710 7.333 1.00 88.44 86 CYS A C 1
ATOM 660 O O . CYS A 1 86 ? -0.022 -2.879 6.167 1.00 88.44 86 CYS A O 1
ATOM 662 N N . LYS A 1 87 ? 0.131 -3.438 8.338 1.00 87.50 87 LYS A N 1
ATOM 663 C CA . LYS A 1 87 ? 1.072 -4.546 8.123 1.00 87.50 87 LYS A CA 1
ATOM 664 C C . LYS A 1 87 ? 0.417 -5.688 7.355 1.00 87.50 87 LYS A C 1
ATOM 666 O O . LYS A 1 87 ? 1.039 -6.201 6.433 1.00 87.50 87 LYS A O 1
ATOM 671 N N . ASN A 1 88 ? -0.820 -6.039 7.696 1.00 87.31 88 ASN A N 1
ATOM 672 C CA . ASN A 1 88 ? -1.570 -7.079 6.997 1.00 87.31 88 ASN A CA 1
ATOM 673 C C . ASN A 1 88 ? -1.822 -6.684 5.538 1.00 87.31 88 ASN A C 1
ATOM 675 O O . ASN A 1 88 ? -1.474 -7.448 4.648 1.00 87.31 88 ASN A O 1
ATOM 679 N N . ARG A 1 89 ? -2.281 -5.451 5.283 1.00 84.56 89 ARG A N 1
ATOM 680 C CA . ARG A 1 89 ? -2.443 -4.910 3.921 1.00 84.56 89 ARG A CA 1
ATOM 681 C C . ARG A 1 89 ? -1.140 -4.948 3.121 1.00 84.56 89 ARG A C 1
ATOM 683 O O . ARG A 1 89 ? -1.142 -5.318 1.953 1.00 84.56 89 ARG A O 1
ATOM 690 N N . ALA A 1 90 ? -0.018 -4.584 3.743 1.00 80.50 90 ALA A N 1
ATOM 691 C CA . ALA A 1 90 ? 1.289 -4.636 3.092 1.00 80.50 90 ALA A CA 1
ATOM 692 C C . ALA A 1 90 ? 1.751 -6.078 2.819 1.00 80.50 90 ALA A C 1
ATOM 694 O O . ALA A 1 90 ? 2.381 -6.332 1.795 1.00 80.50 90 ALA A O 1
ATOM 695 N N . ALA A 1 91 ? 1.447 -7.019 3.716 1.00 81.75 91 ALA A N 1
ATOM 696 C CA . ALA A 1 91 ? 1.735 -8.435 3.522 1.00 81.75 91 ALA A CA 1
ATOM 697 C C . ALA A 1 91 ? 0.885 -9.027 2.388 1.00 81.75 91 ALA A C 1
ATOM 699 O O . ALA A 1 91 ? 1.430 -9.708 1.525 1.00 81.75 91 ALA A O 1
ATOM 700 N N . GLU A 1 92 ? -0.40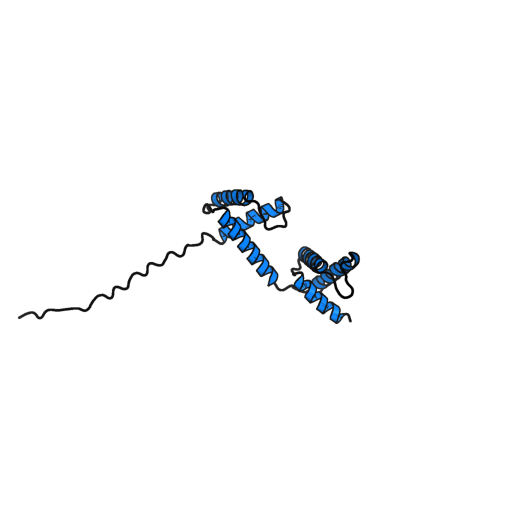7 -8.704 2.341 1.00 80.31 92 GLU A N 1
ATOM 701 C CA . GLU A 1 92 ? -1.312 -9.070 1.248 1.00 80.31 92 GLU A CA 1
ATOM 702 C C . GLU A 1 92 ? -0.867 -8.466 -0.087 1.00 80.31 92 GLU A C 1
ATOM 704 O O . GLU A 1 92 ? -0.842 -9.153 -1.102 1.00 80.31 92 GLU A O 1
ATOM 709 N N . GLU A 1 93 ? -0.440 -7.201 -0.109 1.00 73.06 93 GLU A N 1
ATOM 710 C CA . GLU A 1 93 ? 0.108 -6.578 -1.320 1.00 73.06 93 GLU A CA 1
ATOM 711 C C . GLU A 1 93 ? 1.437 -7.226 -1.746 1.00 73.06 93 GLU A C 1
ATOM 713 O O . GLU A 1 93 ? 1.730 -7.310 -2.938 1.00 73.06 93 GLU A O 1
ATOM 718 N N . ALA A 1 94 ? 2.233 -7.727 -0.798 1.00 69.25 94 ALA A N 1
ATOM 719 C CA . ALA A 1 94 ? 3.473 -8.438 -1.094 1.00 69.25 94 ALA A CA 1
ATOM 720 C C . ALA A 1 94 ? 3.241 -9.856 -1.644 1.00 69.25 94 ALA A C 1
ATOM 722 O O . ALA A 1 94 ? 4.061 -10.339 -2.429 1.00 69.25 94 ALA A O 1
ATOM 723 N N . THR A 1 95 ? 2.157 -10.522 -1.239 1.00 71.56 95 THR A N 1
ATOM 724 C CA . THR A 1 95 ? 1.783 -11.861 -1.724 1.00 71.56 95 THR A CA 1
ATOM 725 C C . THR A 1 95 ? 0.876 -11.818 -2.951 1.00 71.56 95 THR A C 1
ATOM 727 O O . THR A 1 95 ? 0.809 -12.808 -3.683 1.00 71.56 95 THR A O 1
ATOM 730 N N . ALA A 1 96 ? 0.232 -10.681 -3.231 1.00 73.44 96 ALA A N 1
ATOM 731 C CA . ALA A 1 96 ? -0.547 -10.472 -4.440 1.00 73.44 96 ALA A CA 1
ATOM 732 C C . ALA A 1 96 ? 0.326 -10.702 -5.681 1.00 73.44 96 ALA A C 1
ATOM 734 O O . ALA A 1 96 ? 1.362 -10.060 -5.900 1.00 73.44 96 ALA A O 1
ATOM 735 N N . ARG A 1 97 ? -0.089 -11.662 -6.508 1.00 76.06 97 ARG A N 1
ATOM 736 C CA . ARG A 1 97 ? 0.594 -11.970 -7.761 1.00 76.06 97 ARG A CA 1
ATOM 737 C C . ARG A 1 97 ? 0.371 -10.813 -8.730 1.00 76.06 97 ARG A C 1
ATOM 739 O O . ARG A 1 97 ? -0.768 -10.472 -9.028 1.00 76.06 97 ARG A O 1
ATOM 746 N N . ALA A 1 98 ? 1.462 -10.229 -9.218 1.00 81.88 98 ALA A N 1
ATOM 747 C CA . ALA A 1 98 ? 1.389 -9.246 -10.288 1.00 81.88 98 ALA A CA 1
ATOM 748 C C . ALA A 1 98 ? 0.843 -9.904 -11.562 1.00 81.88 98 ALA A C 1
ATOM 750 O O . ALA A 1 98 ? 1.339 -10.962 -11.972 1.00 81.88 98 ALA A O 1
ATOM 751 N N . ASP A 1 99 ? -0.160 -9.271 -12.163 1.00 83.94 99 ASP A N 1
ATOM 752 C CA . ASP A 1 99 ? -0.666 -9.645 -13.477 1.00 83.94 99 ASP A CA 1
ATOM 753 C C . ASP A 1 99 ? 0.195 -8.981 -14.559 1.00 83.94 99 ASP A C 1
ATOM 755 O O . ASP A 1 99 ? 0.284 -7.753 -14.640 1.00 83.94 99 ASP A O 1
ATOM 759 N N . TRP A 1 100 ? 0.884 -9.802 -15.351 1.00 89.12 100 TRP A N 1
ATOM 760 C CA . TRP A 1 100 ? 1.822 -9.360 -16.383 1.00 89.12 100 TRP A CA 1
ATOM 761 C C . TRP A 1 100 ? 1.191 -9.514 -17.762 1.00 89.12 100 TRP A C 1
ATOM 763 O O . TRP A 1 100 ? 1.587 -10.378 -18.544 1.00 89.12 100 TRP A O 1
ATOM 773 N N . SER A 1 101 ? 0.200 -8.674 -18.052 1.00 90.50 101 SER A N 1
ATOM 774 C CA . SER A 1 101 ? -0.304 -8.508 -19.413 1.00 90.50 101 SER A CA 1
ATOM 775 C C . SER A 1 101 ? 0.738 -7.807 -20.294 1.00 90.50 101 SER A C 1
ATOM 777 O O . SER A 1 101 ? 1.599 -7.083 -19.790 1.00 90.50 101 SER A O 1
ATOM 779 N N . ALA A 1 102 ? 0.629 -7.951 -21.619 1.00 88.88 102 ALA A N 1
ATOM 780 C CA . ALA A 1 102 ? 1.508 -7.249 -22.563 1.00 88.88 102 ALA A CA 1
ATOM 781 C C . ALA A 1 102 ? 1.514 -5.723 -22.331 1.00 88.88 102 ALA A C 1
ATOM 783 O O . ALA A 1 102 ? 2.545 -5.065 -22.450 1.00 88.88 102 ALA A O 1
ATOM 784 N N . GLN A 1 103 ? 0.371 -5.164 -21.924 1.00 92.44 103 GLN A N 1
ATOM 785 C CA . GLN A 1 103 ? 0.245 -3.753 -21.573 1.00 92.44 103 GLN A CA 1
ATOM 786 C C . GLN A 1 103 ? 1.009 -3.398 -20.285 1.00 92.44 103 GLN A C 1
ATOM 788 O O . GLN A 1 103 ? 1.716 -2.391 -20.252 1.00 92.44 103 GLN A O 1
ATOM 793 N N . ALA A 1 104 ? 0.924 -4.230 -19.241 1.00 91.56 104 ALA A N 1
ATOM 794 C CA . ALA A 1 104 ? 1.686 -4.032 -18.007 1.00 91.56 104 ALA A CA 1
ATOM 795 C C . ALA A 1 104 ? 3.202 -4.084 -18.261 1.00 91.56 104 ALA A C 1
ATOM 797 O O . ALA A 1 104 ? 3.969 -3.319 -17.673 1.00 91.56 104 ALA A O 1
ATOM 798 N N . GLU A 1 105 ? 3.640 -4.963 -19.164 1.00 92.38 105 GLU A N 1
ATOM 799 C CA . GLU A 1 105 ? 5.039 -5.046 -19.583 1.00 92.38 105 GLU A CA 1
ATOM 800 C C . GLU A 1 105 ? 5.492 -3.822 -20.372 1.00 92.38 105 GLU A C 1
ATOM 802 O O . GLU A 1 105 ? 6.570 -3.296 -20.098 1.00 92.38 105 GLU A O 1
ATOM 807 N N . ALA A 1 106 ? 4.664 -3.325 -21.293 1.00 91.94 106 ALA A N 1
ATOM 808 C CA . ALA A 1 106 ? 4.953 -2.098 -22.025 1.00 91.94 106 ALA A CA 1
ATOM 809 C C . ALA A 1 106 ? 5.152 -0.912 -21.065 1.00 91.94 106 ALA A C 1
ATOM 811 O O . ALA A 1 106 ? 6.154 -0.204 -21.167 1.00 91.94 106 ALA A O 1
ATOM 812 N N . PHE A 1 107 ? 4.276 -0.755 -20.064 1.00 94.69 107 PHE A N 1
ATOM 813 C CA . PHE A 1 107 ? 4.430 0.283 -19.038 1.00 94.69 107 PHE A CA 1
ATOM 814 C C . PHE A 1 107 ? 5.676 0.091 -18.166 1.00 94.69 107 PHE A C 1
ATOM 816 O O . PHE A 1 107 ? 6.305 1.073 -17.766 1.00 94.69 107 PHE A O 1
ATOM 823 N N . LEU A 1 108 ? 6.065 -1.155 -17.872 1.00 94.12 108 LEU A N 1
ATOM 824 C CA . LEU A 1 108 ? 7.309 -1.437 -17.153 1.00 94.12 108 LEU A CA 1
ATOM 825 C C . LEU A 1 108 ? 8.526 -0.995 -17.971 1.00 94.12 108 LEU A C 1
ATOM 827 O O . LEU A 1 108 ? 9.414 -0.335 -17.430 1.00 94.12 108 LEU A O 1
ATOM 831 N N . ILE A 1 109 ? 8.563 -1.332 -19.260 1.00 91.75 109 ILE A N 1
ATOM 832 C CA . ILE A 1 109 ? 9.649 -0.942 -20.166 1.00 91.75 109 ILE A CA 1
ATOM 833 C C . ILE A 1 109 ? 9.706 0.583 -20.291 1.00 91.75 109 ILE A C 1
ATOM 835 O O . ILE A 1 109 ? 10.780 1.155 -20.124 1.00 91.75 109 ILE A O 1
ATOM 839 N N . GLU A 1 110 ? 8.569 1.250 -20.497 1.00 92.94 110 GLU A N 1
ATOM 840 C CA . GLU A 1 110 ? 8.472 2.713 -20.573 1.00 92.94 110 GLU A CA 1
ATOM 841 C C . GLU A 1 110 ? 9.057 3.385 -19.320 1.00 92.94 110 GLU A C 1
ATOM 843 O O . GLU A 1 110 ? 9.934 4.251 -19.414 1.00 92.94 110 GLU A O 1
ATOM 848 N N . ALA A 1 111 ? 8.644 2.933 -18.131 1.00 92.62 111 ALA A N 1
ATOM 849 C CA . ALA A 1 111 ? 9.131 3.471 -16.865 1.00 92.62 111 ALA A CA 1
ATOM 850 C C . ALA A 1 111 ? 10.644 3.270 -16.682 1.00 92.62 111 ALA A C 1
ATOM 852 O O . ALA A 1 111 ? 11.343 4.153 -16.175 1.00 92.62 111 ALA A O 1
ATOM 853 N N . LEU A 1 112 ? 11.169 2.118 -17.102 1.00 91.62 112 LEU A N 1
ATOM 854 C CA . LEU A 1 112 ? 12.590 1.799 -17.005 1.00 91.62 112 LEU A CA 1
ATOM 855 C C . LEU A 1 112 ? 13.431 2.567 -18.039 1.00 91.62 112 LEU A C 1
ATOM 857 O O . LEU A 1 112 ? 14.496 3.085 -17.700 1.00 91.62 112 LEU A O 1
ATOM 861 N N . VAL A 1 113 ? 12.941 2.756 -19.264 1.00 89.50 113 VAL A N 1
ATOM 862 C CA . VAL A 1 113 ? 13.581 3.629 -20.263 1.00 89.50 113 VAL A CA 1
ATOM 863 C C . VAL A 1 113 ? 13.656 5.068 -19.745 1.00 89.50 113 VAL A C 1
ATOM 865 O O . VAL A 1 113 ? 14.727 5.680 -19.781 1.00 89.50 113 VAL A O 1
ATOM 868 N N . ALA A 1 114 ? 12.575 5.581 -19.152 1.00 89.38 114 ALA A N 1
ATOM 869 C CA . ALA A 1 114 ? 12.582 6.893 -18.508 1.00 89.38 114 ALA A CA 1
ATOM 870 C C . ALA A 1 114 ? 13.580 6.964 -17.333 1.00 89.38 114 ALA A C 1
ATOM 872 O O . ALA A 1 114 ? 14.234 7.989 -17.125 1.00 89.38 114 ALA A O 1
ATOM 873 N N . ALA A 1 115 ? 13.754 5.876 -16.574 1.00 89.25 115 ALA A N 1
ATOM 874 C CA . ALA A 1 115 ? 14.743 5.798 -15.499 1.00 89.25 115 ALA A CA 1
ATOM 875 C C . ALA A 1 115 ? 16.195 5.817 -16.017 1.00 89.25 115 ALA A C 1
ATOM 877 O O . ALA A 1 115 ? 17.074 6.367 -15.344 1.00 89.25 115 ALA A O 1
ATOM 878 N N . LYS A 1 116 ? 16.455 5.287 -17.221 1.00 84.81 116 LYS A N 1
ATOM 879 C CA . LYS A 1 116 ? 17.772 5.366 -17.878 1.00 84.81 116 LYS A CA 1
ATOM 880 C C . LYS A 1 116 ? 18.161 6.822 -18.151 1.00 84.81 116 LYS A C 1
ATOM 882 O O . LYS A 1 116 ? 19.282 7.212 -17.835 1.00 84.81 116 LYS A O 1
ATOM 887 N N . GLY A 1 117 ? 17.211 7.642 -18.610 1.00 83.25 117 GLY A N 1
ATOM 888 C CA . GLY A 1 117 ? 17.402 9.089 -18.795 1.00 83.25 117 GLY A CA 1
ATOM 889 C C . GLY A 1 117 ? 17.682 9.865 -17.499 1.00 83.25 117 GLY A C 1
ATOM 890 O O . GLY A 1 117 ? 18.243 10.954 -17.541 1.00 83.25 117 GLY A O 1
ATOM 891 N N . LYS A 1 118 ? 17.354 9.294 -16.333 1.00 86.19 118 LYS A N 1
ATOM 892 C CA . LYS A 1 118 ? 17.568 9.894 -15.001 1.00 86.19 118 LYS A CA 1
ATOM 893 C C . LYS A 1 118 ? 18.843 9.406 -14.298 1.00 86.19 118 LYS A C 1
ATOM 895 O O . LYS A 1 118 ? 18.944 9.521 -13.078 1.00 86.19 118 LYS A O 1
ATOM 900 N N . ALA A 1 119 ? 19.788 8.800 -15.022 1.00 83.75 119 ALA A N 1
ATOM 901 C CA . ALA A 1 119 ? 21.009 8.208 -14.454 1.00 83.75 119 ALA A CA 1
ATOM 902 C C . ALA A 1 119 ? 20.744 7.173 -13.330 1.00 83.75 119 ALA A C 1
ATOM 904 O O . ALA A 1 119 ? 21.551 6.970 -12.409 1.00 83.75 119 ALA A O 1
ATOM 905 N N . LEU A 1 120 ? 19.595 6.485 -13.398 1.00 85.81 120 LEU A N 1
ATOM 906 C CA . LEU A 1 120 ? 19.261 5.363 -12.514 1.00 85.81 120 LEU A CA 1
ATOM 907 C C . LEU A 1 120 ? 19.705 4.010 -13.088 1.00 85.81 120 LEU A C 1
ATOM 909 O O . LEU A 1 120 ? 19.343 2.968 -12.546 1.00 85.81 120 LEU A O 1
ATOM 913 N N . TRP A 1 121 ? 20.508 4.033 -14.148 1.00 84.19 121 TRP A N 1
ATOM 914 C CA . TRP A 1 121 ? 21.192 2.883 -14.726 1.00 84.19 121 TRP A CA 1
ATOM 915 C C . TRP A 1 121 ? 22.633 2.812 -14.197 1.00 84.19 121 TRP A C 1
ATOM 917 O O . TRP A 1 121 ? 23.295 3.836 -14.041 1.00 84.19 121 TRP A O 1
ATOM 927 N N . SER A 1 122 ? 23.083 1.606 -13.877 1.00 80.50 122 SER A N 1
ATOM 928 C CA . SER A 1 122 ? 24.483 1.231 -13.636 1.00 80.50 122 SER A CA 1
ATOM 929 C C . SER A 1 122 ? 24.905 0.231 -14.706 1.00 80.50 122 SER A C 1
ATOM 931 O O . SER A 1 122 ? 24.026 -0.299 -15.381 1.00 80.50 122 SER A O 1
ATOM 933 N N . ASP A 1 123 ? 26.203 -0.048 -14.823 1.00 72.81 123 ASP A N 1
ATOM 934 C CA . ASP A 1 123 ? 26.836 -0.835 -15.895 1.00 72.81 123 ASP A CA 1
ATOM 935 C C . ASP A 1 123 ? 25.968 -1.970 -16.464 1.00 72.81 123 ASP A C 1
ATOM 937 O O . ASP A 1 123 ? 25.770 -2.023 -17.675 1.00 72.81 123 ASP A O 1
ATOM 941 N N . ASN A 1 124 ? 25.334 -2.784 -15.607 1.00 77.44 124 ASN A N 1
ATOM 942 C CA . ASN A 1 124 ? 24.524 -3.931 -16.041 1.00 77.44 124 ASN A CA 1
ATOM 943 C C . ASN A 1 124 ? 23.063 -3.933 -15.549 1.00 77.44 124 ASN A C 1
ATOM 945 O O . ASN A 1 124 ? 22.346 -4.912 -15.768 1.00 77.44 124 ASN A O 1
ATOM 949 N N . ASN A 1 125 ? 22.606 -2.917 -14.805 1.00 83.12 125 ASN A N 1
ATOM 950 C CA . ASN A 1 125 ? 21.259 -2.949 -14.219 1.00 83.12 125 ASN A CA 1
ATOM 951 C C . ASN A 1 125 ? 20.748 -1.584 -13.735 1.00 83.12 125 ASN A C 1
ATOM 953 O O . ASN A 1 125 ? 21.514 -0.669 -13.43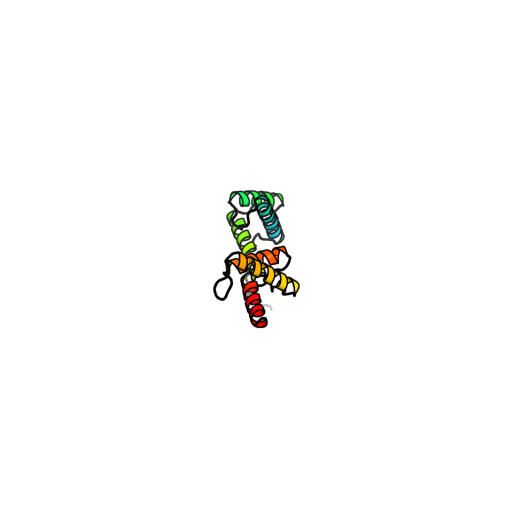5 1.00 83.12 125 ASN A O 1
ATOM 957 N N . PHE A 1 126 ? 19.436 -1.482 -13.535 1.00 90.06 126 PHE A N 1
ATOM 958 C CA . PHE A 1 126 ? 18.817 -0.361 -12.843 1.00 90.06 126 PHE A CA 1
ATOM 959 C C . PHE A 1 126 ? 19.057 -0.391 -11.326 1.00 90.06 126 PHE A C 1
ATOM 961 O O . PHE A 1 126 ? 19.017 -1.438 -10.672 1.00 90.06 126 PHE A O 1
ATOM 968 N N . LYS A 1 127 ? 19.226 0.799 -10.743 1.00 91.00 127 LYS A N 1
ATOM 969 C CA . LYS A 1 127 ? 19.244 1.022 -9.292 1.00 91.00 127 LYS A CA 1
ATOM 970 C C . LYS A 1 127 ? 17.877 0.684 -8.689 1.00 91.00 127 LYS A C 1
ATOM 972 O O . LYS A 1 127 ? 16.843 0.883 -9.324 1.00 91.00 127 LYS A O 1
ATOM 977 N N . SER A 1 128 ? 17.846 0.284 -7.415 1.00 89.88 128 SER A N 1
ATOM 978 C CA . SER A 1 128 ? 16.606 -0.070 -6.694 1.00 89.88 128 SER A CA 1
ATOM 979 C C . SER A 1 128 ? 15.509 0.996 -6.791 1.00 89.88 128 SER A C 1
ATOM 981 O O . SER A 1 128 ? 14.331 0.659 -6.886 1.00 89.88 128 SER A O 1
ATOM 983 N N . LYS A 1 129 ? 15.893 2.280 -6.823 1.00 91.06 129 LYS A N 1
ATOM 984 C CA . LYS A 1 129 ? 14.958 3.398 -6.978 1.00 91.06 129 LYS A CA 1
ATOM 985 C C . LYS A 1 129 ? 14.148 3.326 -8.279 1.00 91.06 129 LYS A C 1
ATOM 987 O O . LYS A 1 129 ? 12.958 3.609 -8.237 1.00 91.06 129 LYS A O 1
ATOM 992 N N . ALA A 1 130 ? 14.742 2.891 -9.391 1.00 93.25 130 ALA A N 1
ATOM 993 C CA . ALA A 1 130 ? 14.032 2.766 -10.663 1.00 93.25 130 ALA A CA 1
ATOM 994 C C . ALA A 1 130 ? 12.872 1.765 -10.571 1.00 93.25 130 ALA A C 1
ATOM 996 O O . ALA A 1 130 ? 11.784 2.043 -11.056 1.00 93.25 130 ALA A O 1
ATOM 997 N N . TYR A 1 131 ? 13.073 0.635 -9.888 1.00 94.19 131 TYR A N 1
ATOM 998 C CA . TYR A 1 131 ? 12.027 -0.373 -9.701 1.00 94.19 131 TYR A CA 1
ATOM 999 C C . TYR A 1 131 ? 10.933 0.077 -8.733 1.00 94.19 131 TYR A C 1
ATOM 1001 O O . TYR A 1 131 ? 9.773 -0.289 -8.905 1.00 94.19 131 TYR A O 1
ATOM 1009 N N . THR A 1 132 ? 11.284 0.870 -7.719 1.00 92.81 132 THR A N 1
ATOM 1010 C CA . THR A 1 132 ? 10.296 1.510 -6.841 1.00 92.81 132 THR A CA 1
ATOM 1011 C C . THR A 1 132 ? 9.440 2.505 -7.618 1.00 92.81 132 THR A C 1
ATOM 1013 O O . THR A 1 132 ? 8.217 2.461 -7.514 1.00 92.81 132 THR A O 1
ATOM 1016 N N . ASP A 1 133 ? 10.065 3.364 -8.421 1.00 92.69 133 ASP A N 1
ATOM 1017 C CA . ASP A 1 133 ? 9.359 4.370 -9.213 1.00 92.69 133 ASP A CA 1
ATOM 1018 C C . ASP A 1 133 ? 8.510 3.704 -10.318 1.00 92.69 133 ASP A C 1
ATOM 1020 O O . ASP A 1 133 ? 7.359 4.085 -10.520 1.00 92.69 133 ASP A O 1
ATOM 1024 N N . ALA A 1 134 ? 9.013 2.640 -10.955 1.00 93.56 134 ALA A N 1
ATOM 1025 C CA . ALA A 1 134 ? 8.259 1.844 -11.924 1.00 93.56 134 ALA A CA 1
ATOM 1026 C C . ALA A 1 134 ? 7.043 1.154 -11.288 1.00 93.56 134 ALA A C 1
ATOM 1028 O O . ALA A 1 134 ? 5.948 1.225 -11.833 1.00 93.56 134 ALA A O 1
ATOM 1029 N N . ALA A 1 135 ? 7.190 0.546 -10.107 1.00 92.06 135 ALA A N 1
ATOM 1030 C CA . ALA A 1 135 ? 6.061 -0.061 -9.399 1.00 92.06 135 ALA A CA 1
ATOM 1031 C C . ALA A 1 135 ? 4.978 0.973 -9.035 1.00 92.06 135 ALA A C 1
ATOM 1033 O O . ALA A 1 135 ? 3.788 0.685 -9.161 1.00 92.06 135 ALA A O 1
ATOM 1034 N N . LYS A 1 136 ? 5.375 2.194 -8.638 1.00 91.88 136 LYS A N 1
ATOM 1035 C CA . LYS A 1 136 ? 4.437 3.308 -8.414 1.00 91.88 136 LYS A CA 1
ATOM 1036 C C . LYS A 1 136 ? 3.709 3.707 -9.703 1.00 91.88 136 LYS A C 1
ATOM 1038 O O . LYS A 1 136 ? 2.499 3.909 -9.669 1.00 91.88 136 LYS A O 1
ATOM 1043 N N . PHE A 1 137 ? 4.425 3.784 -10.824 1.00 92.31 137 PHE A N 1
ATOM 1044 C CA . PHE A 1 137 ? 3.842 4.101 -12.130 1.00 92.31 137 PHE A CA 1
ATOM 1045 C C . PHE A 1 137 ? 2.865 3.023 -12.616 1.00 92.31 137 PHE A C 1
ATOM 1047 O O . PHE A 1 137 ? 1.760 3.338 -13.042 1.00 92.31 137 PHE A O 1
ATOM 1054 N N . LEU A 1 138 ? 3.214 1.742 -12.491 1.00 92.25 138 LEU A N 1
ATOM 1055 C CA . LEU A 1 138 ? 2.297 0.655 -12.839 1.00 92.25 138 LEU A CA 1
ATOM 1056 C C . LEU A 1 138 ? 1.033 0.709 -11.974 1.00 92.25 138 LEU A C 1
ATOM 1058 O O . LEU A 1 138 ? -0.073 0.582 -12.500 1.00 92.25 138 LEU A O 1
ATOM 1062 N N . LYS A 1 139 ? 1.180 0.990 -10.672 1.00 90.19 139 LYS A N 1
ATOM 1063 C CA . LYS A 1 139 ? 0.046 1.132 -9.751 1.00 90.19 139 LYS A CA 1
ATOM 1064 C C . LYS A 1 139 ? -0.888 2.272 -10.162 1.00 90.19 139 LYS A C 1
ATOM 1066 O O . LYS A 1 139 ? -2.099 2.078 -10.127 1.00 90.19 139 LYS A O 1
ATOM 1071 N N . SER A 1 140 ? -0.359 3.417 -10.604 1.00 88.06 140 SER A N 1
ATOM 1072 C CA . SER A 1 140 ? -1.193 4.521 -11.107 1.00 88.06 140 SER A CA 1
ATOM 1073 C C . SER A 1 140 ? -1.877 4.213 -12.445 1.00 88.06 140 SER A C 1
ATOM 1075 O O . SER A 1 140 ? -2.875 4.845 -12.778 1.00 88.06 140 SER A O 1
ATOM 1077 N N . LYS A 1 141 ? -1.393 3.211 -13.188 1.00 89.56 141 LYS A N 1
ATOM 1078 C CA . LYS A 1 141 ? -2.021 2.669 -14.405 1.00 89.56 141 LYS A CA 1
ATOM 1079 C C . LYS A 1 141 ? -2.966 1.489 -14.142 1.00 89.56 141 LYS A C 1
ATOM 1081 O O . LYS A 1 141 ? -3.468 0.901 -15.090 1.00 89.56 141 LYS A O 1
ATOM 1086 N N . GLY A 1 142 ? -3.212 1.135 -12.878 1.00 88.44 142 GLY A N 1
ATOM 1087 C CA . GLY A 1 142 ? -4.091 0.024 -12.494 1.00 88.44 142 GLY A CA 1
ATOM 1088 C C . GLY A 1 142 ? -3.407 -1.348 -12.435 1.00 88.44 142 GLY A C 1
ATOM 1089 O O . GLY A 1 142 ? -4.053 -2.338 -12.101 1.00 88.44 142 GLY A O 1
ATOM 1090 N N . HIS A 1 143 ? -2.099 -1.427 -12.686 1.00 88.88 143 HIS A N 1
ATOM 1091 C CA . HIS A 1 143 ? -1.334 -2.671 -12.625 1.00 88.88 143 HIS A CA 1
ATOM 1092 C C . HIS A 1 143 ? -0.613 -2.794 -11.281 1.00 88.88 143 HIS A C 1
ATOM 1094 O O . HIS A 1 143 ? 0.295 -2.030 -10.953 1.00 88.88 143 HIS A O 1
ATOM 1100 N N . ARG A 1 144 ? -1.007 -3.774 -10.466 1.00 86.12 144 ARG A N 1
ATOM 1101 C CA . ARG A 1 144 ? -0.407 -3.974 -9.140 1.00 86.12 144 ARG A CA 1
ATOM 1102 C C . ARG A 1 144 ? 0.854 -4.825 -9.259 1.00 86.12 144 ARG A C 1
ATOM 1104 O O . ARG A 1 144 ? 0.794 -5.980 -9.666 1.00 86.12 144 ARG A O 1
ATOM 1111 N N . CYS A 1 145 ? 1.990 -4.266 -8.858 1.00 89.62 145 CYS A N 1
ATOM 1112 C CA . CYS A 1 145 ? 3.230 -5.014 -8.681 1.00 89.62 145 CYS A CA 1
ATOM 1113 C C . CYS A 1 145 ? 4.109 -4.358 -7.611 1.00 89.62 145 CYS A C 1
ATOM 1115 O O . CYS A 1 145 ? 4.067 -3.145 -7.405 1.00 89.62 145 CYS A O 1
ATOM 1117 N N . THR A 1 146 ? 4.944 -5.153 -6.953 1.00 90.19 146 THR A N 1
ATOM 1118 C CA . THR A 1 146 ? 6.002 -4.666 -6.061 1.00 90.19 146 THR A CA 1
ATOM 1119 C C . THR A 1 146 ? 7.284 -4.368 -6.841 1.00 90.19 146 THR A C 1
ATOM 1121 O O . THR A 1 146 ? 7.524 -4.928 -7.910 1.00 90.19 146 THR A O 1
ATOM 1124 N N . SER A 1 147 ? 8.186 -3.563 -6.274 1.00 90.94 147 SER A N 1
ATOM 1125 C CA . SER A 1 147 ? 9.500 -3.293 -6.884 1.00 90.94 147 SER A CA 1
ATOM 1126 C C . SER A 1 147 ? 10.342 -4.563 -7.086 1.00 90.94 147 SER A C 1
ATOM 1128 O O . SER A 1 147 ? 11.066 -4.681 -8.073 1.00 90.94 147 SER A O 1
ATOM 1130 N N . LYS A 1 148 ? 10.210 -5.558 -6.196 1.00 91.00 148 LYS A N 1
ATOM 1131 C CA . LYS A 1 148 ? 10.844 -6.878 -6.356 1.00 91.00 148 LYS A CA 1
ATOM 1132 C C . LYS A 1 148 ? 10.272 -7.640 -7.552 1.00 91.00 148 LYS A C 1
ATOM 1134 O O . LYS A 1 148 ? 11.042 -8.203 -8.325 1.00 91.00 148 LYS A O 1
ATOM 1139 N N . GLN A 1 149 ? 8.948 -7.638 -7.720 1.00 91.50 149 GLN A N 1
ATOM 1140 C CA . GLN A 1 149 ? 8.289 -8.262 -8.870 1.00 91.50 149 GLN A CA 1
ATOM 1141 C C . GLN A 1 149 ? 8.654 -7.545 -10.177 1.00 91.50 149 GLN A C 1
ATOM 1143 O O . GLN A 1 149 ? 8.974 -8.220 -11.151 1.00 91.50 149 GLN A O 1
ATOM 1148 N N . ALA A 1 150 ? 8.696 -6.209 -10.185 1.00 91.81 150 ALA A N 1
ATOM 1149 C CA . ALA A 1 150 ? 9.133 -5.414 -11.333 1.00 91.81 150 ALA A CA 1
ATOM 1150 C C . ALA A 1 150 ? 10.580 -5.740 -11.738 1.00 91.81 150 ALA A C 1
ATOM 1152 O O . ALA A 1 150 ? 10.850 -6.001 -12.909 1.00 91.81 150 ALA A O 1
ATOM 1153 N N . LYS A 1 151 ? 11.502 -5.830 -10.767 1.00 92.19 151 LYS A N 1
ATOM 1154 C CA . LYS A 1 151 ? 12.885 -6.268 -11.015 1.00 92.19 151 LYS A CA 1
ATOM 1155 C C . LYS A 1 151 ? 12.946 -7.687 -11.575 1.00 92.19 151 LYS A C 1
ATOM 1157 O O . LYS A 1 151 ? 13.638 -7.929 -12.558 1.00 92.19 151 LYS A O 1
ATOM 1162 N N . ALA A 1 152 ? 12.229 -8.627 -10.959 1.00 90.94 152 ALA A N 1
ATOM 1163 C CA . ALA A 1 152 ? 12.199 -10.012 -11.417 1.00 90.94 152 ALA A CA 1
ATOM 1164 C C . ALA A 1 152 ? 11.636 -10.132 -12.842 1.00 90.94 152 ALA A C 1
ATOM 1166 O O . ALA A 1 152 ? 12.138 -10.936 -13.627 1.00 90.94 152 ALA A O 1
ATOM 1167 N N . ARG A 1 153 ? 10.624 -9.325 -13.194 1.00 91.94 153 ARG A N 1
ATOM 1168 C CA . ARG A 1 153 ? 10.074 -9.303 -14.551 1.00 91.94 153 ARG A CA 1
ATOM 1169 C C . ARG A 1 153 ? 11.055 -8.698 -15.543 1.00 91.94 153 ARG A C 1
ATOM 1171 O O . ARG A 1 153 ? 11.279 -9.318 -16.574 1.00 91.94 153 ARG A O 1
ATOM 1178 N N . TRP A 1 154 ? 11.696 -7.579 -15.203 1.00 90.06 154 TRP A N 1
ATOM 1179 C CA . TRP A 1 154 ? 12.726 -6.971 -16.045 1.00 90.06 154 TRP A CA 1
ATOM 1180 C C . TRP A 1 154 ? 13.843 -7.956 -16.388 1.00 90.06 154 TRP A C 1
ATOM 1182 O O . TRP A 1 154 ? 14.146 -8.114 -17.560 1.00 90.06 154 TRP A O 1
ATOM 1192 N N . VAL A 1 155 ? 14.384 -8.682 -15.401 1.00 88.25 155 VAL A N 1
ATOM 1193 C CA . VAL A 1 155 ? 15.435 -9.688 -15.645 1.00 88.25 155 VAL A CA 1
ATOM 1194 C C . VAL A 1 155 ? 14.976 -10.755 -16.645 1.00 88.25 155 VAL A C 1
ATOM 1196 O O . VAL A 1 155 ? 15.743 -11.147 -17.518 1.00 88.25 155 VAL A O 1
ATOM 1199 N N . ARG A 1 156 ? 13.722 -11.216 -16.556 1.00 86.75 156 ARG A N 1
ATOM 1200 C CA . ARG A 1 156 ? 13.174 -12.196 -17.510 1.00 86.75 156 ARG A CA 1
ATOM 1201 C C . ARG A 1 156 ? 13.004 -11.605 -18.906 1.00 86.75 156 ARG A C 1
ATOM 1203 O O . ARG A 1 156 ? 13.370 -12.258 -19.870 1.00 86.75 156 ARG A O 1
ATOM 1210 N N . VAL A 1 157 ? 12.476 -10.387 -19.006 1.00 83.81 157 VAL A N 1
ATOM 1211 C CA . VAL A 1 157 ? 12.287 -9.695 -20.289 1.00 83.81 157 VAL A CA 1
ATOM 1212 C C . VAL A 1 157 ? 13.636 -9.401 -20.946 1.00 83.81 157 VAL A C 1
ATOM 1214 O O . VAL A 1 157 ? 13.803 -9.677 -22.126 1.00 83.81 157 VAL A O 1
ATOM 1217 N N . SER A 1 158 ? 14.632 -8.927 -20.192 1.00 79.81 158 SER A N 1
ATOM 1218 C CA . SER A 1 158 ? 15.962 -8.627 -20.728 1.00 79.81 158 SER A CA 1
ATOM 1219 C C . SER A 1 158 ? 16.690 -9.866 -21.242 1.00 79.81 158 SER A C 1
ATOM 1221 O O . SER A 1 158 ? 17.431 -9.757 -22.205 1.00 79.81 158 SER A O 1
ATOM 1223 N N . LEU A 1 159 ? 16.469 -11.038 -20.634 1.00 77.75 159 LEU A N 1
ATOM 1224 C CA . LEU A 1 159 ? 17.043 -12.301 -21.114 1.00 77.75 159 LEU A CA 1
ATOM 1225 C C . LEU A 1 159 ? 16.416 -12.790 -22.427 1.00 77.75 159 LEU A C 1
ATOM 1227 O O . LEU A 1 159 ? 17.043 -13.575 -23.119 1.00 77.75 159 LEU A O 1
ATOM 1231 N N . LEU A 1 160 ? 15.193 -12.361 -22.753 1.00 73.38 160 LEU A N 1
ATOM 1232 C CA . LEU A 1 160 ? 14.512 -12.716 -24.005 1.00 73.38 160 LEU A CA 1
ATOM 1233 C C . LEU A 1 160 ? 14.838 -11.755 -25.160 1.00 73.38 160 LEU A C 1
ATOM 1235 O O . LEU A 1 160 ? 14.443 -12.012 -26.292 1.00 73.38 160 LEU A O 1
ATOM 1239 N N . LEU A 1 161 ? 15.500 -10.632 -24.866 1.00 65.25 161 LEU A N 1
ATOM 1240 C CA . LEU A 1 161 ? 15.873 -9.595 -25.835 1.00 65.25 161 LEU A CA 1
ATOM 1241 C C . LEU A 1 161 ? 17.357 -9.663 -26.250 1.00 65.25 161 LEU A C 1
ATOM 1243 O O . LEU A 1 161 ? 17.801 -8.805 -27.012 1.00 65.25 161 LEU A O 1
ATOM 1247 N N . ILE A 1 162 ? 18.107 -10.639 -25.726 1.00 53.09 162 ILE A N 1
ATOM 1248 C CA . ILE A 1 162 ? 19.507 -10.953 -26.066 1.00 53.09 162 ILE A CA 1
ATOM 1249 C C . ILE A 1 162 ? 19.504 -12.232 -26.900 1.00 53.09 162 ILE A C 1
ATOM 1251 O O . ILE A 1 162 ? 20.245 -12.266 -27.904 1.00 53.09 162 ILE A O 1
#

pLDDT: mean 80.91, std 15.48, range [41.47, 94.69]

Radius of gyration: 28.89 Å; chains: 1; bounding box: 66×74×84 Å

Secondary structure (DSSP, 8-state):
-------------------------S--HHHHHHHHHHHHHHHHHTT--SS---HHHHHHHHHHHHHTT-----HHHHHHHHHHHHHHHHHHHHHSPP---HHHHHHHHHHHHHHHHTT-EETTEE-HHHHHHHHHHHHHTT----HHHHHHHHHHHHHH--

Organism: Dendrothele bispora (strain CBS 962.96) (NCBI:txid1314807)

Foldseek 3Di:
DDDDDDDDDDDPPPPDPPPPPPPPPLDDVVLLVLLCVQQVVVCVVVVPPDLDDDLVSLVVSQVVCVVVVRDRDDSVVSSVSSVVVVVVVVVCLQPDDWDDDVVLVVLLVVLLVVQVVVVQDDPPDGHLVSLQSSQVSSVVVVTRDHSVRSRVVVVVVVVVVD